Protein AF-A0A921B0S6-F1 (afdb_monomer)

Solvent-accessible surface area (backbone atoms only — not comparable to full-atom values): 4017 Å² total; per-residue (Å²): 130,77,86,62,59,75,32,93,82,54,82,36,62,56,20,27,19,69,59,26,16,52,51,19,21,53,41,17,45,68,62,66,87,81,79,64,61,70,61,56,43,64,70,48,59,67,43,86,48,73,92,46,49,39,34,30,20,58,61,29,18,54,50,18,20,53,55,14,40,58,55,62,77,110

Radius of gyration: 11.76 Å; Cα contacts (8 Å, |Δi|>4): 133; chains: 1; bounding box: 30×24×32 Å

pLDDT: mean 83.94, std 13.34, range [50.0, 97.69]

Foldseek 3Di:
DPDAAFDPDDQLQQFQLQQLLQQLLVCLLVVPPDDDLSVSSVPGDGDPDPVRRRGDSSVSSPNSNVNNVVVNVD

Mean predicted aligned error: 5.6 Å

Sequence (74 aa):
MQELPDDQGGIGRHKCAACAYEQGYQDGRNRIMTIDIAQVVGSLSESQAQNQRHKSPHVAYMRGYYDGILKSFS

Structure (mmCIF, N/CA/C/O backbone):
data_AF-A0A921B0S6-F1
#
_entry.id   AF-A0A921B0S6-F1
#
loop_
_atom_site.group_PDB
_atom_site.id
_atom_site.type_symbol
_atom_site.label_atom_id
_atom_site.label_alt_id
_atom_site.label_comp_id
_atom_site.label_asym_id
_atom_site.label_entity_id
_atom_site.label_seq_id
_atom_site.pdbx_PDB_ins_code
_atom_site.Cartn_x
_atom_site.Cartn_y
_atom_site.Cartn_z
_atom_site.occupancy
_atom_site.B_iso_or_equiv
_atom_site.auth_seq_id
_atom_site.auth_comp_id
_atom_site.auth_asym_id
_atom_site.auth_atom_id
_atom_site.pdbx_PDB_model_num
ATOM 1 N N . MET A 1 1 ? 5.805 -13.745 4.188 1.00 50.28 1 MET A N 1
ATOM 2 C CA . MET A 1 1 ? 5.881 -12.702 3.145 1.00 50.28 1 MET A CA 1
ATOM 3 C C . MET A 1 1 ? 5.288 -13.308 1.887 1.00 50.28 1 MET A C 1
ATOM 5 O O . MET A 1 1 ? 5.992 -13.991 1.160 1.00 50.28 1 MET A O 1
ATOM 9 N N . GLN A 1 2 ? 3.967 -13.191 1.755 1.00 50.00 2 GLN A N 1
ATOM 10 C CA . GLN A 1 2 ? 3.207 -13.657 0.592 1.00 50.00 2 GLN A CA 1
ATOM 11 C C . GLN A 1 2 ? 3.853 -13.070 -0.673 1.00 50.00 2 GLN A C 1
ATOM 13 O O . GLN A 1 2 ? 4.343 -11.940 -0.610 1.00 50.00 2 GLN A O 1
ATOM 18 N N . GLU A 1 3 ? 3.956 -13.855 -1.746 1.00 67.25 3 GLU A N 1
ATOM 19 C CA . GLU A 1 3 ? 4.688 -13.488 -2.964 1.00 67.25 3 GLU A CA 1
ATOM 20 C C . GLU A 1 3 ? 4.144 -12.173 -3.532 1.00 67.25 3 GLU A C 1
ATOM 22 O O . GLU A 1 3 ? 3.053 -12.116 -4.094 1.00 67.25 3 GLU A O 1
ATOM 27 N N . LEU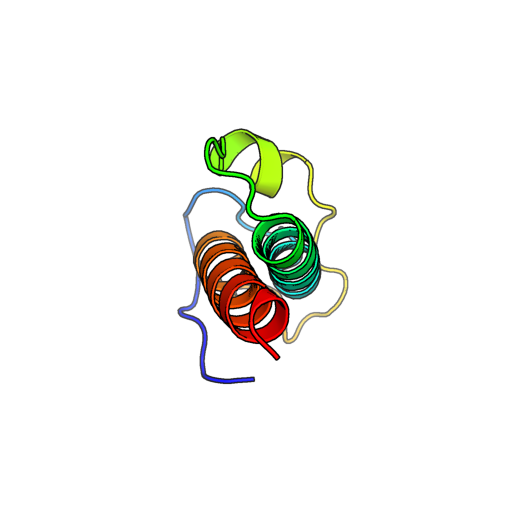 A 1 4 ? 4.887 -11.086 -3.313 1.00 69.56 4 LEU A N 1
ATOM 28 C CA . LEU A 1 4 ? 4.618 -9.825 -3.985 1.00 69.56 4 LEU A CA 1
ATOM 29 C C . LEU A 1 4 ? 5.045 -9.983 -5.444 1.00 69.56 4 LEU A C 1
ATOM 31 O O . LEU A 1 4 ? 6.060 -10.640 -5.690 1.00 69.56 4 LEU A O 1
ATOM 35 N N . PRO A 1 5 ? 4.321 -9.367 -6.389 1.00 73.62 5 PRO A N 1
ATOM 36 C CA . PRO A 1 5 ? 4.719 -9.409 -7.781 1.00 73.62 5 PRO A CA 1
ATOM 37 C C . PRO A 1 5 ? 6.088 -8.755 -7.959 1.00 73.62 5 PRO A C 1
ATOM 39 O O . PRO A 1 5 ? 6.398 -7.739 -7.316 1.00 73.62 5 PR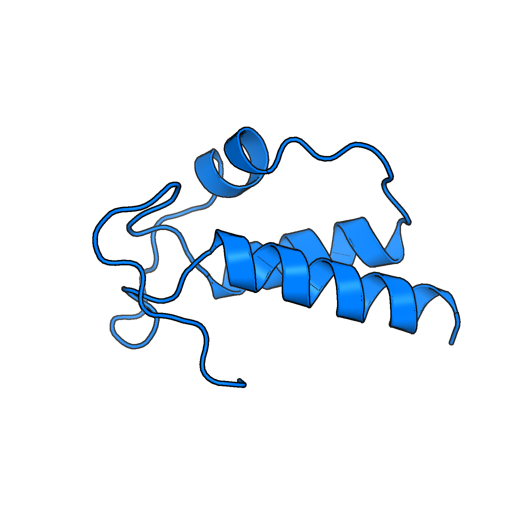O A O 1
ATOM 42 N N . ASP A 1 6 ? 6.873 -9.345 -8.857 1.00 69.00 6 ASP A N 1
ATOM 43 C CA . ASP A 1 6 ? 8.113 -8.740 -9.301 1.00 69.00 6 ASP A CA 1
ATOM 44 C C . ASP A 1 6 ? 7.814 -7.476 -10.123 1.00 69.00 6 ASP A C 1
ATOM 46 O O . ASP A 1 6 ? 6.951 -7.455 -10.999 1.00 69.00 6 ASP A O 1
ATOM 50 N N . ASP A 1 7 ? 8.549 -6.413 -9.840 1.00 66.62 7 ASP A N 1
ATOM 51 C CA . ASP A 1 7 ? 8.480 -5.108 -10.461 1.00 66.62 7 ASP A CA 1
ATOM 52 C C . ASP A 1 7 ? 9.789 -4.836 -11.207 1.00 66.62 7 ASP A C 1
ATOM 54 O O . ASP A 1 7 ? 10.788 -4.367 -10.651 1.00 66.62 7 ASP A O 1
ATOM 58 N N . GLN A 1 8 ? 9.773 -5.170 -12.496 1.00 60.53 8 GLN A N 1
ATOM 59 C CA . GLN A 1 8 ? 10.909 -4.996 -13.397 1.00 60.53 8 GLN A CA 1
ATOM 60 C C . GLN A 1 8 ? 10.876 -3.660 -14.163 1.00 60.53 8 GLN A C 1
ATOM 62 O O . GLN A 1 8 ? 11.769 -3.409 -14.974 1.00 60.53 8 GLN A O 1
ATOM 67 N N . GLY A 1 9 ? 9.901 -2.771 -13.905 1.00 62.28 9 GLY A N 1
ATOM 68 C CA . GLY A 1 9 ? 9.726 -1.553 -14.714 1.00 62.28 9 GLY A CA 1
ATOM 69 C C . GLY A 1 9 ? 8.701 -0.508 -14.243 1.00 62.28 9 GLY A C 1
ATOM 70 O O . GLY A 1 9 ? 8.310 0.328 -15.052 1.00 62.28 9 GLY A O 1
ATOM 71 N N . GLY A 1 10 ? 8.253 -0.533 -12.988 1.00 67.19 10 GLY A N 1
ATOM 72 C CA . GLY A 1 10 ? 7.170 0.300 -12.458 1.00 67.19 10 GLY A CA 1
ATOM 73 C C . GLY A 1 10 ? 7.592 1.454 -11.539 1.00 67.19 10 GLY A C 1
ATOM 74 O O . GLY A 1 10 ? 8.773 1.752 -11.328 1.00 67.19 10 GLY A O 1
ATOM 75 N N . ILE A 1 11 ? 6.577 2.136 -10.992 1.00 65.31 11 ILE A N 1
ATOM 76 C CA . ILE A 1 11 ? 6.733 3.227 -10.019 1.00 65.31 11 ILE A CA 1
ATOM 77 C C . ILE A 1 11 ? 7.414 2.677 -8.765 1.00 65.31 11 ILE A C 1
ATOM 79 O O . ILE A 1 11 ? 6.873 1.815 -8.076 1.00 65.31 11 ILE A O 1
ATOM 83 N N . GLY A 1 12 ? 8.593 3.217 -8.452 1.00 68.25 12 GLY A N 1
ATOM 84 C CA . GLY A 1 12 ? 9.376 2.772 -7.305 1.00 68.25 12 GLY A CA 1
ATOM 85 C C . GLY A 1 12 ? 10.312 1.603 -7.583 1.00 68.25 12 GLY A C 1
ATOM 86 O O . GLY A 1 12 ? 10.763 0.960 -6.639 1.00 68.25 12 GLY A O 1
ATOM 87 N N . ARG A 1 13 ? 10.661 1.327 -8.841 1.00 72.00 13 ARG A N 1
ATOM 88 C CA . ARG A 1 13 ? 11.756 0.402 -9.158 1.00 72.00 13 ARG A CA 1
ATOM 89 C C . ARG A 1 13 ? 12.989 0.703 -8.287 1.00 72.00 13 ARG A C 1
ATOM 91 O O . ARG A 1 13 ? 13.388 1.856 -8.147 1.00 72.00 13 ARG A O 1
ATOM 98 N N . HIS A 1 14 ? 13.560 -0.347 -7.694 1.00 76.88 14 HIS A N 1
ATOM 99 C CA . HIS A 1 14 ? 14.654 -0.325 -6.699 1.00 76.88 14 HIS A CA 1
ATOM 100 C C . HIS A 1 14 ? 14.304 0.173 -5.297 1.00 76.88 14 HIS A C 1
ATOM 102 O O . HIS A 1 14 ? 15.139 0.048 -4.400 1.00 76.88 14 HIS A O 1
ATOM 108 N N . LYS A 1 15 ? 13.092 0.673 -5.053 1.00 86.44 15 LYS A N 1
ATOM 109 C CA . LYS A 1 15 ? 12.668 1.106 -3.718 1.00 86.44 15 LYS A CA 1
ATOM 110 C C . LYS A 1 15 ? 12.428 -0.084 -2.793 1.00 86.44 15 LYS A C 1
ATOM 112 O O . LYS A 1 15 ? 12.061 -1.183 -3.206 1.00 86.44 15 LYS A O 1
ATOM 117 N N . CYS A 1 16 ? 12.666 0.143 -1.508 1.00 89.38 16 CYS A N 1
ATOM 118 C CA . CYS A 1 16 ? 12.530 -0.854 -0.457 1.00 89.38 16 CYS A CA 1
ATOM 119 C C . CYS A 1 16 ? 11.058 -1.261 -0.247 1.00 89.38 16 CYS A C 1
ATOM 121 O O . CYS A 1 16 ? 10.303 -0.560 0.423 1.00 89.38 16 CYS A O 1
ATOM 123 N N . ALA A 1 17 ? 10.660 -2.432 -0.757 1.00 89.31 17 ALA A N 1
ATOM 124 C CA . ALA A 1 17 ? 9.305 -2.963 -0.578 1.00 89.31 17 ALA A CA 1
ATOM 125 C C . ALA A 1 17 ? 8.927 -3.180 0.900 1.00 89.31 17 ALA A C 1
ATOM 127 O O . ALA A 1 17 ? 7.799 -2.913 1.297 1.00 89.31 17 ALA A O 1
ATOM 128 N N . ALA A 1 18 ? 9.876 -3.601 1.743 1.00 89.50 18 ALA A N 1
ATOM 129 C CA . ALA A 1 18 ? 9.637 -3.742 3.182 1.00 89.50 18 ALA A CA 1
ATOM 130 C C . ALA A 1 18 ? 9.333 -2.392 3.856 1.00 89.50 18 ALA A C 1
ATOM 132 O O . ALA A 1 18 ? 8.435 -2.297 4.684 1.00 89.50 18 ALA A O 1
ATOM 133 N N . CYS A 1 19 ? 10.043 -1.339 3.452 1.00 91.25 19 CYS A N 1
ATOM 134 C CA . CYS A 1 19 ? 9.834 0.016 3.946 1.00 91.25 19 CYS A CA 1
ATOM 135 C C . CYS A 1 19 ? 8.476 0.563 3.480 1.00 91.25 19 CYS A C 1
ATOM 137 O O . CYS A 1 19 ? 7.777 1.215 4.247 1.00 91.25 19 CYS A O 1
ATOM 139 N N . ALA A 1 20 ? 8.078 0.239 2.245 1.00 93.12 20 ALA A N 1
ATOM 140 C CA . ALA A 1 20 ? 6.758 0.572 1.721 1.00 93.12 20 ALA A CA 1
ATOM 141 C C . 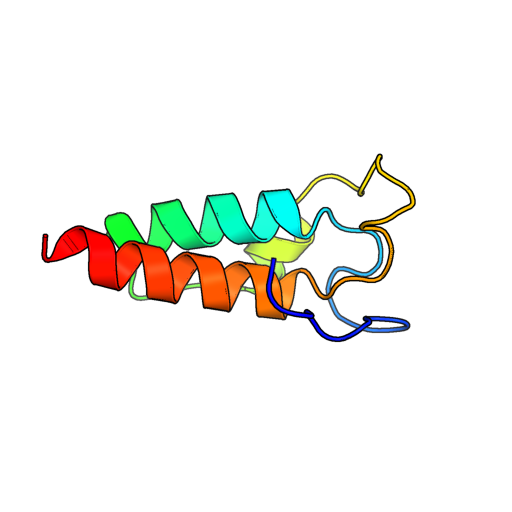ALA A 1 20 ? 5.638 -0.095 2.534 1.00 93.12 20 ALA A C 1
ATOM 143 O O . ALA A 1 20 ? 4.679 0.574 2.908 1.00 93.12 20 ALA A O 1
ATOM 144 N N . TYR A 1 21 ? 5.783 -1.388 2.848 1.00 94.12 21 TYR A N 1
ATOM 145 C CA . TYR A 1 21 ? 4.844 -2.108 3.711 1.00 94.12 21 TYR A CA 1
ATOM 146 C C . TYR A 1 21 ? 4.725 -1.456 5.088 1.00 94.12 21 TYR A C 1
ATOM 148 O O . TYR A 1 21 ? 3.612 -1.220 5.545 1.00 94.12 21 TYR A O 1
ATOM 156 N N . GLU A 1 22 ? 5.848 -1.136 5.734 1.00 94.94 22 GLU A N 1
ATOM 157 C CA . GLU A 1 22 ? 5.827 -0.527 7.067 1.00 94.94 22 GLU A CA 1
ATOM 158 C C . GLU A 1 22 ? 5.125 0.834 7.046 1.00 94.94 22 GLU A C 1
ATOM 160 O O . GLU A 1 22 ? 4.256 1.088 7.877 1.00 94.94 22 GLU A O 1
ATOM 165 N N . GLN A 1 23 ? 5.426 1.679 6.052 1.00 95.81 23 GLN A N 1
ATOM 166 C CA . GLN A 1 23 ? 4.750 2.967 5.902 1.00 95.81 23 GLN A CA 1
ATOM 167 C C . GLN A 1 23 ? 3.242 2.784 5.702 1.00 95.81 23 GLN A C 1
ATOM 169 O O . GLN A 1 23 ? 2.450 3.405 6.409 1.00 95.81 23 GLN A O 1
ATOM 174 N N . GLY A 1 24 ? 2.844 1.880 4.800 1.00 96.56 24 GLY A N 1
ATOM 175 C CA . GLY A 1 24 ? 1.439 1.550 4.584 1.00 96.56 24 GLY A CA 1
ATOM 176 C C . GLY A 1 24 ? 0.769 1.085 5.872 1.00 96.56 24 GLY A C 1
ATOM 177 O O . GLY A 1 24 ? -0.296 1.581 6.220 1.00 96.56 24 GLY A O 1
ATOM 178 N N . TYR A 1 25 ? 1.414 0.197 6.627 1.00 97.62 25 TYR A N 1
ATOM 179 C CA . TYR A 1 25 ? 0.900 -0.305 7.899 1.00 97.62 25 TYR A CA 1
ATOM 180 C C . TYR A 1 25 ? 0.632 0.809 8.911 1.00 97.62 25 TYR A C 1
ATOM 182 O O . TYR A 1 25 ? -0.441 0.830 9.518 1.00 97.62 25 TYR A O 1
ATOM 190 N N . GLN A 1 26 ? 1.543 1.771 9.059 1.00 97.38 26 GLN A N 1
ATOM 191 C CA . GLN A 1 26 ? 1.316 2.916 9.944 1.00 97.38 26 GLN A CA 1
ATOM 192 C C . GLN A 1 26 ? 0.186 3.821 9.437 1.00 97.38 26 GLN A C 1
ATOM 194 O O . GLN A 1 26 ? -0.698 4.191 10.214 1.00 97.38 26 GLN A O 1
ATOM 199 N N . ASP A 1 27 ? 0.153 4.122 8.138 1.00 97.19 27 ASP A N 1
ATOM 200 C CA . ASP A 1 27 ? -0.895 4.950 7.528 1.00 97.19 27 ASP A CA 1
ATOM 201 C C . ASP A 1 27 ? -2.285 4.309 7.688 1.00 97.19 27 ASP A C 1
ATOM 203 O O . ASP A 1 27 ? -3.263 4.987 8.018 1.00 97.19 27 ASP A O 1
ATOM 207 N N . GLY A 1 28 ? -2.361 2.984 7.536 1.00 97.50 28 GLY A N 1
ATOM 208 C CA . GLY A 1 28 ? -3.569 2.191 7.744 1.00 97.50 28 GLY A CA 1
ATOM 209 C C . GLY A 1 28 ? -4.012 2.179 9.202 1.00 97.50 28 GLY A C 1
ATOM 210 O O . GLY A 1 28 ? -5.186 2.406 9.496 1.00 97.50 28 GLY A O 1
ATOM 211 N N . ARG A 1 29 ? -3.081 2.011 10.149 1.00 97.50 29 ARG A N 1
ATOM 212 C CA . ARG A 1 29 ? -3.396 2.105 11.587 1.00 97.50 29 ARG A CA 1
ATOM 213 C C . ARG A 1 29 ? -3.964 3.468 11.972 1.00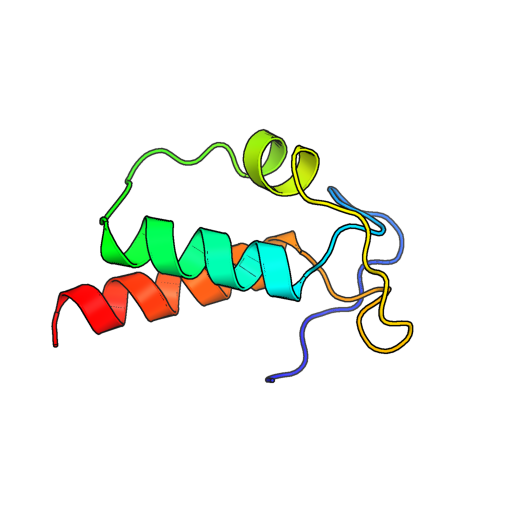 97.50 29 ARG A C 1
ATOM 215 O O . ARG A 1 29 ? -4.868 3.536 12.804 1.00 97.50 29 ARG A O 1
ATOM 222 N N . ASN A 1 30 ? -3.460 4.524 11.342 1.00 96.81 30 ASN A N 1
ATOM 223 C CA . ASN A 1 30 ? -3.916 5.898 11.535 1.00 96.81 30 ASN A CA 1
ATOM 224 C C . ASN A 1 30 ? -5.172 6.244 10.717 1.00 96.81 30 ASN A C 1
ATOM 226 O O . ASN A 1 30 ? -5.683 7.355 10.843 1.00 96.81 30 ASN A O 1
ATOM 230 N N . ARG A 1 31 ? -5.688 5.307 9.905 1.00 95.31 31 ARG A N 1
ATOM 231 C CA . ARG A 1 31 ? -6.850 5.489 9.020 1.00 95.31 31 ARG A CA 1
ATOM 232 C C . ARG A 1 31 ? -6.714 6.713 8.108 1.00 95.31 31 ARG A C 1
ATOM 234 O O . ARG A 1 31 ? -7.670 7.463 7.915 1.00 95.31 31 ARG A O 1
ATOM 241 N N . ILE A 1 32 ? -5.524 6.928 7.549 1.00 96.12 32 ILE A N 1
ATOM 242 C CA . ILE A 1 32 ? -5.299 7.997 6.569 1.00 96.12 32 ILE A CA 1
ATOM 243 C C . ILE A 1 32 ? -6.106 7.676 5.307 1.00 96.12 32 ILE A C 1
ATOM 245 O O . ILE A 1 32 ? -5.927 6.619 4.713 1.00 96.12 32 ILE A O 1
ATOM 249 N N . MET A 1 33 ? -7.007 8.576 4.907 1.00 91.62 33 MET A N 1
ATOM 250 C CA . MET A 1 33 ? -7.957 8.342 3.803 1.00 91.62 33 MET A CA 1
ATOM 251 C C . MET A 1 33 ? -7.464 8.879 2.453 1.00 91.62 33 MET A C 1
ATOM 253 O O . MET A 1 33 ? -7.926 8.433 1.407 1.00 91.62 33 MET A O 1
ATOM 257 N N . THR A 1 34 ? -6.528 9.829 2.472 1.00 94.81 34 THR A N 1
ATOM 258 C CA . THR A 1 34 ? -5.961 10.442 1.267 1.00 94.81 34 THR A CA 1
ATOM 259 C C . THR A 1 34 ? -4.489 10.089 1.187 1.00 94.81 34 THR A C 1
ATOM 261 O O . THR A 1 34 ? -3.709 10.505 2.040 1.00 94.81 34 THR A O 1
ATOM 264 N N . ILE A 1 35 ? -4.118 9.318 0.169 1.00 92.56 35 ILE A N 1
ATOM 265 C CA . ILE A 1 35 ? -2.762 8.797 0.006 1.00 92.56 35 ILE A CA 1
ATOM 266 C C . ILE A 1 35 ? -2.286 9.110 -1.407 1.00 92.56 35 ILE A C 1
ATOM 268 O O . ILE A 1 35 ? -2.877 8.649 -2.383 1.00 92.56 35 ILE A O 1
ATOM 272 N N . ASP A 1 36 ? -1.179 9.842 -1.508 1.00 92.56 36 ASP A N 1
ATOM 273 C CA . ASP A 1 36 ? -0.404 9.924 -2.742 1.00 92.56 36 ASP A CA 1
ATOM 274 C C . ASP A 1 36 ? 0.648 8.810 -2.744 1.00 92.56 36 ASP A C 1
ATOM 276 O O . ASP A 1 36 ? 1.743 8.931 -2.190 1.00 92.56 36 ASP A O 1
ATOM 280 N N . ILE A 1 37 ? 0.298 7.688 -3.371 1.00 86.56 37 ILE A N 1
ATOM 281 C CA . ILE A 1 37 ? 1.166 6.509 -3.422 1.00 86.56 37 ILE A CA 1
ATOM 282 C C . ILE A 1 37 ? 2.453 6.799 -4.201 1.00 86.56 37 ILE A C 1
ATOM 284 O O . ILE A 1 37 ? 3.508 6.265 -3.853 1.00 86.56 37 ILE A O 1
ATOM 288 N N . ALA A 1 38 ? 2.403 7.649 -5.230 1.00 87.00 38 ALA A N 1
ATOM 289 C CA . ALA A 1 38 ? 3.586 7.983 -6.016 1.00 87.00 38 ALA A CA 1
ATOM 290 C C . ALA A 1 38 ? 4.591 8.778 -5.172 1.00 87.00 38 ALA A C 1
ATOM 292 O O . ALA A 1 38 ? 5.787 8.477 -5.204 1.00 87.00 38 ALA A O 1
ATOM 293 N N . GLN A 1 39 ? 4.107 9.729 -4.368 1.00 89.56 39 GLN A N 1
ATOM 294 C CA . GLN A 1 39 ? 4.936 10.469 -3.418 1.00 89.56 39 GLN A CA 1
ATOM 295 C C . GLN A 1 39 ? 5.518 9.545 -2.341 1.00 89.56 39 GLN A C 1
ATOM 297 O O . GLN A 1 39 ? 6.730 9.572 -2.101 1.00 89.56 39 GLN A O 1
ATOM 302 N N . VAL A 1 40 ? 4.683 8.704 -1.721 1.00 89.44 40 VAL A N 1
ATOM 303 C CA . VAL A 1 40 ? 5.124 7.781 -0.665 1.00 89.44 40 VAL A CA 1
ATOM 304 C C . VAL A 1 40 ? 6.212 6.856 -1.194 1.00 89.44 40 VAL A C 1
ATOM 306 O O . VAL A 1 40 ? 7.327 6.864 -0.676 1.00 89.44 40 VAL A O 1
ATOM 309 N N . VAL A 1 41 ? 5.937 6.122 -2.273 1.00 86.00 41 VAL A N 1
ATOM 310 C CA . VAL A 1 41 ? 6.894 5.179 -2.864 1.00 86.00 41 VAL A CA 1
ATOM 311 C C . VAL A 1 41 ? 8.146 5.899 -3.384 1.00 86.00 41 VAL A C 1
ATOM 313 O O . VAL A 1 41 ? 9.260 5.394 -3.224 1.00 86.00 41 VAL A O 1
ATOM 316 N N . GLY A 1 42 ? 7.996 7.094 -3.961 1.00 85.50 42 GLY A N 1
ATOM 317 C CA . GLY A 1 42 ? 9.108 7.913 -4.450 1.00 85.50 42 GLY A CA 1
ATOM 318 C C . GLY A 1 42 ? 10.081 8.351 -3.350 1.00 85.50 42 GLY A C 1
ATOM 319 O O . GLY A 1 42 ? 11.293 8.390 -3.591 1.00 85.50 42 GLY A O 1
ATOM 320 N N . SER A 1 43 ? 9.570 8.608 -2.142 1.00 87.25 43 SER A N 1
ATOM 321 C CA . SER A 1 43 ? 10.359 9.044 -0.979 1.00 87.25 43 SER A CA 1
ATOM 322 C C . SER A 1 43 ? 11.135 7.925 -0.274 1.00 87.25 43 SER A C 1
ATOM 324 O O . SER A 1 43 ? 12.045 8.207 0.504 1.00 87.25 43 SER A O 1
ATOM 326 N N . LEU A 1 44 ? 10.823 6.656 -0.559 1.00 86.50 44 LEU A N 1
ATOM 327 C CA . LEU A 1 44 ? 11.479 5.520 0.088 1.00 86.50 44 LEU A CA 1
ATOM 328 C C . LEU A 1 44 ? 12.960 5.411 -0.293 1.00 86.50 44 LEU A C 1
ATOM 330 O O . LEU A 1 44 ? 13.381 5.774 -1.394 1.00 86.50 44 LEU A O 1
ATOM 334 N N . SER A 1 45 ? 13.750 4.819 0.597 1.00 84.25 45 SER A N 1
ATOM 335 C CA . SER A 1 45 ? 15.130 4.430 0.305 1.00 84.25 45 SER A CA 1
ATOM 336 C C . SER A 1 45 ? 15.184 3.266 -0.687 1.00 84.25 45 SER A C 1
ATOM 338 O O . SER A 1 45 ? 14.260 2.449 -0.778 1.00 84.25 45 SER A O 1
ATOM 340 N N . GLU A 1 46 ? 16.293 3.151 -1.413 1.00 81.62 46 GLU A N 1
ATOM 341 C CA . GLU A 1 46 ? 16.551 1.977 -2.245 1.00 81.62 46 GLU A CA 1
ATOM 342 C C . GLU A 1 46 ? 16.787 0.718 -1.400 1.00 81.62 46 GLU A C 1
ATOM 344 O O . GLU A 1 46 ? 17.339 0.767 -0.297 1.00 81.62 46 GLU A O 1
ATOM 349 N N . SER A 1 47 ? 16.381 -0.434 -1.932 1.00 73.44 47 SER A N 1
ATOM 350 C CA . SER A 1 47 ? 16.538 -1.722 -1.265 1.00 73.44 47 SER A CA 1
ATOM 351 C C . SER A 1 47 ? 18.008 -2.160 -1.217 1.00 73.44 47 SER A C 1
ATOM 353 O O . SER A 1 47 ? 18.631 -2.478 -2.237 1.00 73.44 47 SER A O 1
ATOM 355 N N . GLN A 1 48 ? 18.554 -2.263 -0.005 1.00 66.19 48 GLN A N 1
ATOM 356 C CA . GLN A 1 48 ? 19.905 -2.788 0.233 1.00 66.19 48 GLN A CA 1
ATOM 357 C C . GLN A 1 48 ? 19.963 -4.326 0.231 1.00 66.19 48 GLN A C 1
ATOM 359 O O . GLN A 1 48 ? 21.035 -4.903 0.076 1.00 66.19 48 GLN A O 1
ATOM 364 N N . ALA A 1 49 ? 18.818 -5.008 0.342 1.00 65.31 49 ALA A N 1
ATOM 365 C CA . ALA A 1 49 ? 18.745 -6.466 0.386 1.00 65.31 49 ALA A CA 1
ATOM 366 C C . ALA A 1 49 ? 18.441 -7.045 -1.004 1.00 65.31 49 ALA A C 1
ATOM 368 O O . ALA A 1 49 ? 17.335 -6.874 -1.519 1.00 65.31 49 ALA A O 1
ATOM 369 N N . GLN A 1 50 ? 19.401 -7.771 -1.590 1.00 61.03 50 GLN A N 1
ATOM 370 C CA . GLN A 1 50 ? 19.291 -8.359 -2.935 1.00 61.03 50 GLN A CA 1
ATOM 371 C C . GLN A 1 50 ? 18.021 -9.205 -3.134 1.00 61.03 50 GLN A C 1
ATOM 373 O O . GLN A 1 50 ? 17.387 -9.079 -4.173 1.00 61.03 50 GLN A O 1
ATOM 378 N N . ASN A 1 51 ? 17.579 -9.966 -2.125 1.00 61.84 51 ASN A N 1
ATOM 379 C CA . ASN A 1 51 ? 16.383 -10.824 -2.217 1.00 61.84 51 ASN A CA 1
ATOM 380 C C . ASN A 1 51 ? 15.039 -10.067 -2.208 1.00 61.84 51 ASN A C 1
ATOM 382 O O . ASN A 1 51 ? 13.989 -10.679 -2.389 1.00 61.84 51 ASN A O 1
ATOM 386 N N . GLN A 1 52 ? 15.047 -8.761 -1.928 1.00 62.84 52 GLN A N 1
ATOM 387 C CA . GLN A 1 52 ? 13.853 -7.905 -1.979 1.00 62.84 52 GLN A CA 1
ATOM 388 C C . GLN A 1 52 ? 13.941 -6.872 -3.108 1.00 62.84 52 GLN A C 1
ATOM 390 O O . GLN A 1 52 ? 12.982 -6.134 -3.339 1.00 62.84 52 GLN A O 1
ATOM 395 N N . ARG A 1 53 ? 15.086 -6.789 -3.804 1.00 59.75 53 ARG A N 1
ATOM 396 C CA . ARG A 1 53 ? 15.186 -6.064 -5.071 1.00 59.75 53 ARG A CA 1
ATOM 397 C C . ARG A 1 53 ? 14.250 -6.783 -6.032 1.00 59.75 53 ARG A C 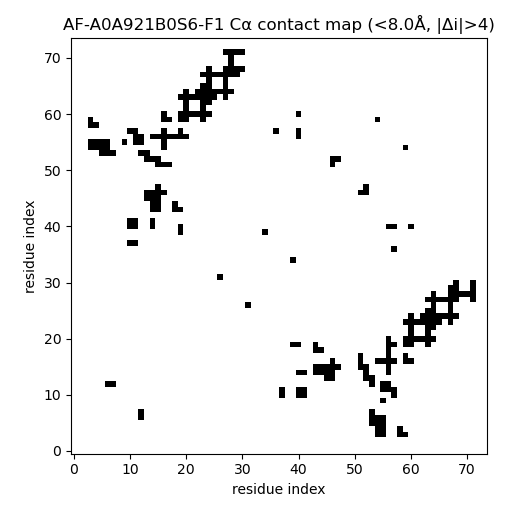1
ATOM 399 O O . ARG A 1 53 ? 14.257 -8.003 -6.081 1.00 59.75 53 ARG A O 1
ATOM 406 N N . HIS A 1 54 ? 13.424 -6.020 -6.724 1.00 66.00 54 HIS A N 1
ATOM 407 C CA . HIS A 1 54 ? 12.350 -6.485 -7.600 1.00 66.00 54 HIS A CA 1
ATOM 408 C C . HIS A 1 54 ? 11.001 -6.753 -6.944 1.00 66.00 54 HIS A C 1
ATOM 410 O O . HIS A 1 54 ? 10.072 -6.896 -7.704 1.00 66.00 54 HIS A O 1
ATOM 416 N N . LYS A 1 55 ? 10.776 -6.721 -5.626 1.00 80.88 55 LYS A N 1
ATOM 417 C CA . LYS A 1 55 ? 9.371 -6.765 -5.157 1.00 80.88 55 LYS A CA 1
ATOM 418 C C . LYS A 1 55 ? 8.696 -5.412 -5.332 1.00 80.88 55 LYS A C 1
ATOM 420 O O . LYS A 1 55 ? 9.292 -4.394 -4.989 1.00 80.88 55 LYS A O 1
ATOM 425 N N . SER A 1 56 ? 7.449 -5.403 -5.805 1.00 87.38 56 SER A N 1
ATOM 426 C CA . SER A 1 56 ? 6.696 -4.162 -6.002 1.00 87.38 56 SER A CA 1
ATOM 427 C C . SER A 1 56 ? 6.481 -3.406 -4.678 1.00 87.38 56 SER A C 1
ATOM 429 O O . SER A 1 56 ? 5.752 -3.895 -3.805 1.00 87.38 56 SER A O 1
ATOM 431 N N . PRO A 1 57 ? 7.054 -2.198 -4.507 1.00 89.44 57 PRO A N 1
ATOM 432 C CA . PRO A 1 57 ? 6.828 -1.382 -3.314 1.00 89.44 57 PRO A CA 1
ATOM 433 C C . PRO A 1 57 ? 5.394 -0.849 -3.250 1.00 89.44 57 PRO A C 1
ATOM 435 O O . PRO A 1 57 ? 4.855 -0.675 -2.163 1.00 89.44 57 PRO A O 1
ATOM 438 N N . HIS A 1 58 ? 4.748 -0.651 -4.398 1.00 90.19 58 HIS A N 1
ATOM 439 C CA . HIS A 1 58 ? 3.348 -0.246 -4.475 1.00 90.19 58 HIS A CA 1
ATOM 440 C C . HIS A 1 58 ? 2.436 -1.305 -3.839 1.00 90.19 58 HIS A C 1
ATOM 442 O O . HIS A 1 58 ? 1.674 -1.004 -2.919 1.00 90.19 58 HIS A O 1
ATOM 448 N N . VAL A 1 59 ? 2.555 -2.566 -4.269 1.00 90.94 59 VAL A N 1
ATOM 449 C CA . VAL A 1 59 ? 1.743 -3.660 -3.708 1.00 90.94 59 VAL A CA 1
ATOM 450 C C . VAL A 1 59 ? 2.076 -3.885 -2.235 1.00 90.94 59 VAL A C 1
ATOM 452 O O . VAL A 1 59 ? 1.176 -4.113 -1.426 1.00 90.94 59 VAL A O 1
ATOM 455 N N . ALA A 1 60 ? 3.353 -3.767 -1.863 1.00 91.81 60 ALA A N 1
ATOM 456 C CA . ALA A 1 60 ? 3.770 -3.864 -0.470 1.00 91.81 60 ALA A CA 1
ATOM 457 C C . ALA A 1 60 ? 3.115 -2.787 0.409 1.00 91.81 60 ALA A C 1
ATOM 459 O O . ALA A 1 60 ? 2.593 -3.122 1.472 1.00 91.81 60 ALA A O 1
ATOM 460 N N . TYR A 1 61 ? 3.075 -1.533 -0.055 1.00 94.12 61 TYR A N 1
ATOM 461 C CA . TYR A 1 61 ? 2.403 -0.432 0.636 1.00 94.12 61 TYR A CA 1
ATOM 462 C C . TYR A 1 61 ? 0.913 -0.712 0.844 1.00 94.12 61 TYR A C 1
ATOM 464 O O . TYR A 1 61 ? 0.429 -0.656 1.972 1.00 94.12 61 TYR A O 1
ATOM 472 N N . MET A 1 62 ? 0.188 -1.081 -0.219 1.00 94.44 62 MET A N 1
ATOM 473 C CA . MET A 1 62 ? -1.248 -1.381 -0.129 1.00 94.44 62 MET A CA 1
ATOM 474 C C . MET A 1 62 ? -1.539 -2.531 0.834 1.00 94.44 62 MET A C 1
ATOM 476 O O . MET A 1 62 ? -2.506 -2.480 1.595 1.00 94.44 62 MET A O 1
ATOM 480 N N . ARG A 1 63 ? -0.687 -3.563 0.826 1.00 95.38 63 ARG A N 1
ATOM 481 C CA . ARG A 1 63 ? -0.812 -4.683 1.755 1.00 95.38 63 ARG A CA 1
ATOM 482 C C . ARG A 1 63 ? -0.600 -4.237 3.201 1.00 95.38 63 ARG A C 1
ATOM 484 O O . ARG A 1 63 ? -1.427 -4.559 4.047 1.00 95.38 63 ARG A O 1
ATOM 491 N N . GLY A 1 64 ? 0.452 -3.463 3.459 1.00 96.19 64 GLY A N 1
ATOM 492 C CA . GLY A 1 64 ? 0.693 -2.870 4.772 1.00 96.19 64 GLY A CA 1
ATOM 493 C C . GLY A 1 64 ? -0.505 -2.053 5.240 1.00 96.19 64 GLY A C 1
ATOM 494 O O . GLY A 1 64 ? -1.011 -2.285 6.332 1.00 96.19 64 GLY A O 1
ATOM 495 N N . TYR A 1 65 ? -1.024 -1.173 4.382 1.00 97.31 65 TYR A N 1
ATOM 496 C CA . TYR A 1 65 ? -2.190 -0.342 4.677 1.00 97.31 65 TYR A CA 1
ATOM 497 C C . TYR A 1 65 ? -3.419 -1.157 5.070 1.00 97.31 65 TYR A C 1
ATOM 499 O O . TYR A 1 65 ? -4.019 -0.896 6.113 1.00 97.31 65 TYR A O 1
ATOM 507 N N . TYR A 1 66 ? -3.757 -2.187 4.296 1.00 96.88 66 TYR A N 1
ATOM 508 C CA . TYR A 1 66 ? -4.850 -3.097 4.629 1.00 96.88 66 TYR A CA 1
ATOM 509 C C . TYR A 1 66 ? -4.653 -3.765 6.000 1.00 96.88 66 TYR A C 1
ATOM 511 O O . TYR A 1 66 ? -5.552 -3.724 6.844 1.00 96.88 66 TYR A O 1
ATOM 519 N N . ASP A 1 67 ? -3.465 -4.319 6.251 1.00 97.62 67 ASP A N 1
ATOM 520 C CA . ASP A 1 67 ? -3.144 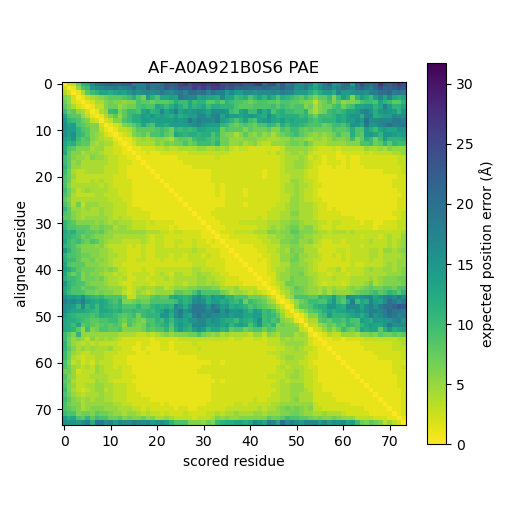-4.987 7.516 1.00 97.62 67 ASP A CA 1
ATOM 521 C C . ASP A 1 67 ? -3.196 -3.992 8.702 1.00 97.62 67 ASP A C 1
ATOM 523 O O . ASP A 1 67 ? -3.678 -4.321 9.791 1.00 97.62 67 ASP A O 1
ATOM 527 N N . GLY A 1 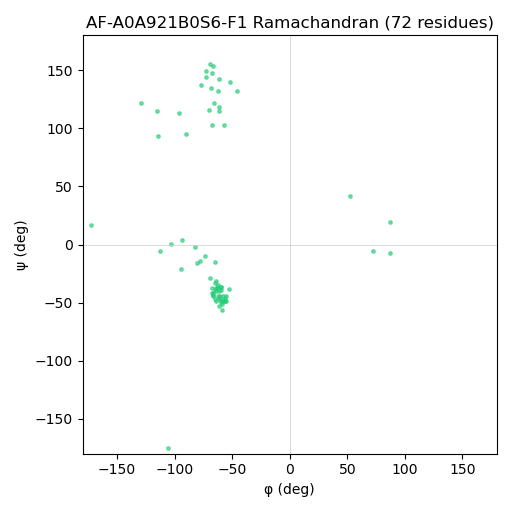68 ? -2.771 -2.743 8.488 1.00 97.69 68 GLY A N 1
ATOM 528 C CA . GLY A 1 68 ? -2.837 -1.659 9.469 1.00 97.69 68 GLY A CA 1
ATOM 529 C C . GLY A 1 68 ? -4.268 -1.231 9.798 1.00 97.69 68 GLY A C 1
ATOM 530 O O . GLY A 1 68 ? -4.605 -1.051 10.972 1.00 97.69 68 GLY A O 1
ATOM 531 N N . ILE A 1 69 ? -5.133 -1.140 8.784 1.00 97.31 69 ILE A N 1
ATOM 532 C CA . ILE A 1 69 ? -6.567 -0.884 8.964 1.00 97.31 69 ILE A CA 1
ATOM 533 C C . ILE A 1 69 ? -7.188 -1.994 9.808 1.00 97.31 69 ILE A C 1
ATOM 535 O O . ILE A 1 69 ? -7.83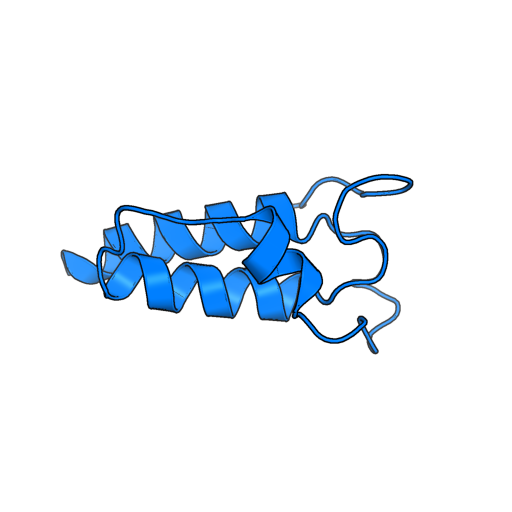5 -1.682 10.806 1.00 97.31 69 ILE A O 1
ATOM 539 N N . LEU A 1 70 ? -6.955 -3.271 9.481 1.00 96.75 70 LEU A N 1
ATOM 540 C CA . LEU A 1 70 ? -7.459 -4.393 10.285 1.00 96.75 70 LEU A CA 1
ATOM 541 C C . LEU A 1 70 ? -7.016 -4.282 11.748 1.00 96.75 70 LEU A C 1
ATOM 543 O O . LEU A 1 70 ? -7.832 -4.436 12.658 1.00 96.75 70 LEU A O 1
ATOM 547 N N . LYS A 1 71 ? -5.742 -3.945 11.979 1.00 95.56 71 LYS A N 1
ATOM 548 C CA . LYS A 1 71 ? -5.202 -3.767 13.331 1.00 95.56 71 LYS A CA 1
ATOM 549 C C . LYS A 1 71 ? -5.853 -2.610 14.086 1.00 95.56 71 LYS A C 1
ATOM 551 O O . LYS A 1 71 ? -5.977 -2.677 15.303 1.00 95.56 71 LYS A O 1
ATOM 556 N N . SER A 1 72 ? -6.283 -1.557 13.396 1.00 91.88 72 SER A N 1
ATOM 557 C CA . SER A 1 72 ? -6.949 -0.415 14.034 1.00 91.88 72 SER A CA 1
ATOM 558 C C . SER A 1 72 ? -8.305 -0.768 14.673 1.00 91.88 72 SER A C 1
ATOM 560 O O . SER A 1 72 ? -8.827 0.025 15.460 1.00 91.88 72 SER A O 1
ATOM 562 N N . PHE A 1 73 ? -8.880 -1.930 14.338 1.00 86.00 73 PHE A N 1
ATOM 563 C CA . PHE A 1 73 ? -10.142 -2.449 14.881 1.00 86.00 73 PHE A CA 1
ATOM 564 C C . PHE A 1 73 ? -9.963 -3.563 15.932 1.00 86.00 73 PHE A C 1
ATOM 566 O O . PHE A 1 73 ? -10.968 -4.071 16.427 1.00 86.00 73 PHE A O 1
ATOM 573 N N . SER A 1 74 ? -8.721 -3.949 16.260 1.00 77.44 74 SER A N 1
ATOM 574 C CA . SER A 1 74 ? -8.388 -4.950 17.293 1.00 77.44 74 SER A CA 1
ATOM 575 C C . SER A 1 74 ? -7.916 -4.297 18.583 1.00 77.44 74 SER A C 1
ATOM 577 O O . SER A 1 74 ? -8.351 -4.742 19.661 1.0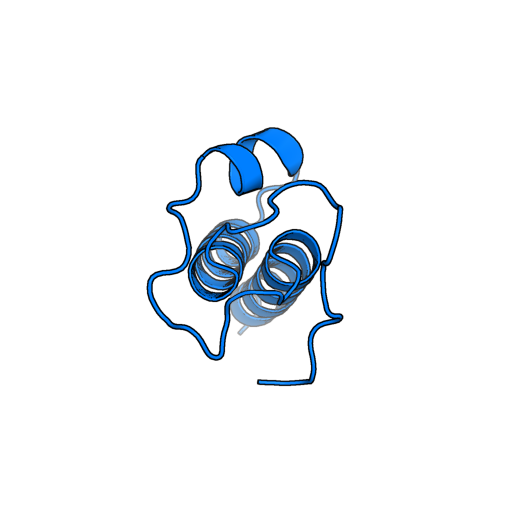0 77.44 74 SER A O 1
#

Secondary structure (DSSP, 8-state):
---PPB-SSSTTTTB-HHHHHHHHHHHHHTT-----HHHHHHHSPB---GGGTTB-HHHHHHHHHHHHHHHTT-